Protein AF-A0A0K0D1K8-F1 (afdb_monomer_lite)

Secondary structure (DSSP, 8-state):
-HHHHHHHHTTTT----PPPSSSS-EEEEEEE-SS----TTT-TT---HHHHHHHHHHHHHIIIIIS--S-TT-EEEEEEE-TT-TTHHHHHHHHHHTTT--SEE---S-HHHHHHHHHHGGG--BTTB--EE-

Sequence (134 aa):
MQRFFLLLLAVENIMSYKPVSVIHPVHIIVPLPLEDVEEELKNPFGLSILKVKPVIDLAVDDAYRKFQYVPHDSMAITYRDSKLSDAHGPNVAIQQLVKNRLDCIIGYAFVYALAPVARMCPYWQDDDSNVCAF

Foldseek 3Di:
DVVVVVVVVVVVPPLPADAQDLVQAQFEEEAFAQAFDPPCLFQVPRDHCVVCVVVVVVVLCCCCPVVNVGDPNRYHYHYDHQVSDLVSRLVVQVVCLVVVRAQEYDYDRGPSNQVVNQVCQCVSDDSHHRGYYD

Radius of gyration: 18.56 Å; chains: 1; bounding box: 64×34×38 Å

InterPro domains:
  IPR028082 Periplasmic binding protein-like I [SSF53822] (26-125)
  IPR052612 Atrial Natriuretic Peptide Clearance Receptor [PTHR44755] (18-130)

pLDDT: mean 84.97, std 16.56, range [41.84, 97.88]

Organism: Angiostrongylus cantonensis (NCBI:txid6313)

Structure (mmCIF, N/CA/C/O backbone):
data_AF-A0A0K0D1K8-F1
#
_entry.id   AF-A0A0K0D1K8-F1
#
loop_
_atom_site.group_PDB
_atom_site.id
_atom_site.type_symbol
_atom_site.label_atom_id
_atom_site.label_alt_id
_atom_site.label_comp_id
_atom_site.label_asym_id
_atom_site.label_entity_id
_atom_site.label_seq_id
_atom_site.pdbx_PDB_ins_code
_atom_site.Cartn_x
_atom_site.Cartn_y
_atom_site.Cartn_z
_atom_site.occupancy
_atom_site.B_iso_or_equiv
_atom_site.auth_seq_id
_atom_site.auth_comp_id
_atom_site.auth_asym_id
_atom_site.auth_atom_id
_atom_site.pdbx_PDB_model_num
ATOM 1 N N . MET A 1 1 ? -47.800 25.864 7.329 1.00 51.00 1 MET A N 1
ATOM 2 C CA . MET A 1 1 ? -47.759 24.429 6.963 1.00 51.00 1 MET A CA 1
ATOM 3 C C . MET A 1 1 ? -46.613 24.063 6.012 1.00 51.00 1 MET A C 1
ATOM 5 O O . MET A 1 1 ? -46.152 22.941 6.081 1.00 51.00 1 MET A O 1
ATOM 9 N N . GLN A 1 2 ? -46.092 24.976 5.178 1.00 51.44 2 GLN A N 1
ATOM 10 C CA . GLN A 1 2 ? -45.052 24.652 4.177 1.00 51.44 2 GLN A CA 1
ATOM 11 C C . GLN A 1 2 ? -43.596 24.738 4.693 1.00 51.44 2 GLN A C 1
ATOM 13 O O . GLN A 1 2 ? -42.707 24.093 4.154 1.00 51.44 2 GLN A O 1
ATOM 18 N N . ARG A 1 3 ? -43.346 25.485 5.783 1.00 49.25 3 ARG A N 1
ATOM 19 C CA . ARG A 1 3 ? -42.011 25.605 6.410 1.00 49.25 3 ARG A CA 1
ATOM 20 C C . ARG A 1 3 ? -41.584 24.384 7.235 1.00 49.25 3 ARG A C 1
ATOM 22 O O . ARG A 1 3 ? -40.394 24.141 7.356 1.00 49.25 3 A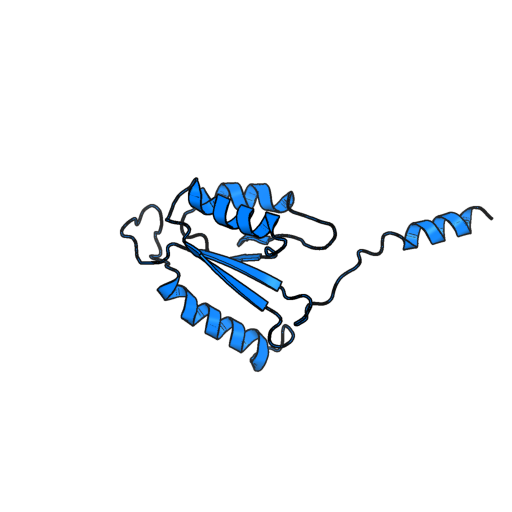RG A O 1
ATOM 29 N N . PHE A 1 4 ? -42.535 23.609 7.761 1.00 48.97 4 PHE A N 1
ATOM 30 C CA . PHE A 1 4 ? -42.232 22.373 8.497 1.00 48.97 4 PHE A CA 1
ATOM 31 C C . PHE A 1 4 ? -41.793 21.237 7.562 1.00 48.97 4 PHE A C 1
ATOM 33 O O . PHE A 1 4 ? -40.945 20.435 7.932 1.00 48.97 4 PHE A O 1
ATOM 40 N N . PHE A 1 5 ? -42.309 21.213 6.329 1.00 48.81 5 PHE A N 1
ATOM 41 C CA . PHE A 1 5 ? -41.963 20.199 5.329 1.00 48.81 5 PHE A CA 1
ATOM 42 C C . PHE A 1 5 ? -40.526 20.367 4.801 1.00 48.81 5 PHE A C 1
ATOM 44 O O . PHE A 1 5 ? -39.817 19.388 4.608 1.00 48.81 5 PHE A O 1
ATOM 51 N N . LEU A 1 6 ? -40.062 21.615 4.657 1.00 50.66 6 LEU A N 1
ATOM 52 C CA . LEU A 1 6 ? -38.670 21.926 4.302 1.00 50.66 6 LEU A CA 1
ATOM 53 C C . LEU A 1 6 ? -37.677 21.578 5.422 1.00 50.66 6 LEU A C 1
ATOM 55 O O . LEU A 1 6 ? -36.541 21.230 5.130 1.00 50.66 6 LEU A O 1
ATOM 59 N N . LEU A 1 7 ? -38.101 21.642 6.689 1.00 48.38 7 LEU A N 1
ATOM 60 C CA . LEU A 1 7 ? -37.269 21.236 7.826 1.00 48.38 7 LEU A CA 1
ATOM 61 C C . LEU A 1 7 ? -37.160 19.711 7.955 1.00 48.38 7 LEU A C 1
ATOM 63 O O . LEU A 1 7 ? -36.111 19.231 8.356 1.00 48.38 7 LEU A O 1
ATOM 67 N N . LEU A 1 8 ? -38.198 18.955 7.576 1.00 49.34 8 LEU A N 1
ATOM 68 C CA . LEU A 1 8 ? -38.130 17.490 7.500 1.00 49.34 8 LEU A CA 1
ATOM 69 C C . LEU A 1 8 ? -37.226 17.014 6.351 1.00 49.34 8 LEU A C 1
ATOM 71 O O . LEU A 1 8 ? -36.394 16.144 6.568 1.00 49.34 8 LEU A O 1
ATOM 75 N N . LEU A 1 9 ? -37.310 17.643 5.173 1.00 46.97 9 LEU A N 1
ATOM 76 C CA . LEU A 1 9 ? -36.427 17.330 4.036 1.00 46.97 9 LEU A CA 1
ATOM 77 C C . LEU A 1 9 ? -34.961 17.732 4.279 1.00 46.97 9 LEU A C 1
ATOM 79 O O . LEU A 1 9 ? -34.054 17.129 3.716 1.00 46.97 9 LEU A O 1
ATOM 83 N N . ALA A 1 10 ? -34.703 18.726 5.136 1.00 44.22 10 ALA A N 1
ATOM 84 C CA . ALA A 1 10 ? -33.343 19.118 5.517 1.00 44.22 10 ALA A CA 1
ATOM 85 C C . ALA A 1 10 ? -32.665 18.134 6.494 1.00 44.22 10 ALA A C 1
ATOM 87 O O . ALA A 1 10 ? -31.458 18.229 6.703 1.00 44.22 10 ALA A O 1
ATOM 88 N N . VAL A 1 11 ? -33.418 17.199 7.086 1.00 46.50 11 VAL A N 1
ATOM 89 C CA . VAL A 1 11 ? -32.901 16.167 8.005 1.00 46.50 11 VAL A CA 1
ATOM 90 C C . VAL A 1 11 ? -32.544 14.870 7.261 1.00 46.50 11 VAL A C 1
ATOM 92 O O . VAL A 1 11 ? -31.823 14.038 7.799 1.00 46.50 11 VAL A O 1
ATOM 95 N N . GLU A 1 12 ? -32.971 14.701 6.007 1.00 41.84 12 GLU A N 1
ATOM 96 C CA . GLU A 1 12 ? -32.739 1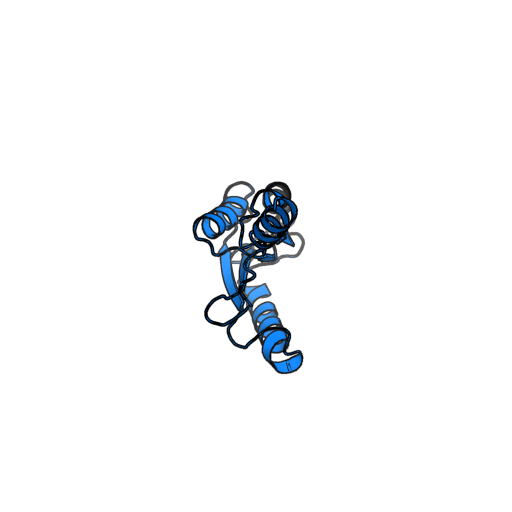3.461 5.245 1.00 41.84 12 GLU A CA 1
ATOM 97 C C . GLU A 1 12 ? -31.342 13.354 4.610 1.00 41.84 12 GLU A C 1
ATOM 99 O O . GLU A 1 12 ? -30.963 12.273 4.177 1.00 41.84 12 GLU A O 1
ATOM 104 N N . ASN A 1 13 ? -30.531 14.419 4.627 1.00 43.31 13 ASN A N 1
ATOM 105 C CA . ASN A 1 13 ? -29.114 14.372 4.231 1.00 43.31 13 ASN A CA 1
ATOM 106 C C . ASN A 1 13 ? -28.176 14.373 5.448 1.00 43.31 13 ASN A C 1
ATOM 108 O O . ASN A 1 13 ? -27.145 15.045 5.475 1.00 43.31 13 ASN A O 1
ATOM 112 N N . ILE A 1 14 ? -28.531 13.622 6.489 1.00 48.12 14 ILE A N 1
ATOM 113 C CA . ILE A 1 14 ? -27.539 13.209 7.477 1.00 48.12 14 ILE A CA 1
ATOM 114 C C . ILE A 1 14 ? -26.758 12.075 6.815 1.00 48.12 14 ILE A C 1
ATOM 116 O O . ILE A 1 14 ? -27.233 10.942 6.787 1.00 48.12 14 ILE A O 1
ATOM 120 N N . MET A 1 15 ? -25.581 12.391 6.260 1.00 49.25 15 MET A N 1
ATOM 121 C CA . MET A 1 15 ? -24.566 11.389 5.920 1.00 49.25 15 MET A CA 1
ATOM 122 C C . MET A 1 15 ? -24.515 10.368 7.059 1.00 49.25 15 MET A C 1
ATOM 124 O O . MET A 1 15 ? -24.231 10.730 8.206 1.00 49.25 15 MET A O 1
ATOM 128 N N . SER A 1 16 ? -24.858 9.114 6.769 1.00 55.59 16 SER A N 1
ATOM 129 C CA . SER A 1 16 ? -24.878 8.046 7.764 1.00 55.59 16 SER A CA 1
ATOM 130 C C . SER A 1 16 ? -23.436 7.660 8.092 1.00 55.59 16 SER A C 1
ATOM 132 O O . SER A 1 16 ? -22.898 6.690 7.577 1.00 55.59 16 SER A O 1
ATOM 134 N N . TYR A 1 17 ? -22.764 8.462 8.919 1.00 61.44 17 TYR A N 1
ATOM 135 C CA . TYR A 1 17 ? -21.384 8.194 9.306 1.00 61.44 17 TYR A CA 1
ATOM 136 C C . TYR A 1 17 ? -21.326 6.929 10.169 1.00 61.44 17 TYR A C 1
ATOM 138 O O . TYR A 1 17 ? -21.755 6.927 11.328 1.00 61.44 17 TYR A O 1
ATOM 146 N N . LYS A 1 18 ? -20.790 5.843 9.604 1.00 76.19 18 LYS A N 1
ATOM 147 C CA . LYS A 1 18 ? -20.520 4.606 10.342 1.00 76.19 18 LYS A CA 1
ATOM 148 C C . LYS A 1 18 ? -19.245 4.799 11.169 1.00 76.19 18 LYS A C 1
ATOM 150 O O . LYS A 1 18 ? -18.182 5.018 10.590 1.00 76.19 18 LYS A O 1
ATOM 155 N N . PRO A 1 19 ? -19.308 4.726 12.511 1.00 85.06 19 PRO A N 1
ATOM 156 C CA . PRO A 1 19 ? -18.116 4.885 13.329 1.00 85.06 19 PRO A CA 1
ATOM 157 C C . PRO A 1 19 ? -17.137 3.734 13.078 1.00 85.06 19 PRO A C 1
ATOM 159 O O . PRO A 1 19 ? -17.533 2.563 13.014 1.00 85.06 19 PRO A O 1
ATOM 162 N N . VAL A 1 20 ? -15.850 4.080 12.993 1.00 89.69 20 VAL A N 1
ATOM 163 C CA . VAL A 1 20 ? -14.758 3.107 12.879 1.00 89.69 20 VAL A CA 1
ATOM 164 C C . VAL A 1 20 ? -14.846 2.114 14.032 1.00 89.69 20 VAL A C 1
ATOM 166 O O . VAL A 1 20 ? -14.945 2.493 15.200 1.00 89.69 20 VAL A O 1
ATOM 169 N N . SER A 1 21 ? -14.855 0.829 13.698 1.00 91.44 21 SER A N 1
ATOM 170 C CA . SER A 1 21 ? -15.023 -0.266 14.652 1.00 91.44 21 SER A CA 1
ATOM 171 C C . SER A 1 21 ? -14.497 -1.570 14.058 1.00 91.44 21 SER A C 1
ATOM 173 O O . SER A 1 21 ? -14.114 -1.624 12.898 1.00 91.44 21 SER A O 1
ATOM 175 N N . VAL A 1 22 ? -14.518 -2.654 14.830 1.00 91.00 22 VAL A N 1
ATOM 176 C CA . VAL A 1 22 ? -14.177 -3.991 14.311 1.00 91.00 22 VAL A CA 1
ATOM 177 C C . VAL A 1 22 ? -15.157 -4.442 13.214 1.00 91.00 22 VAL A C 1
ATOM 179 O O . VAL A 1 22 ? -14.782 -5.163 12.297 1.00 91.00 22 VAL A O 1
ATOM 182 N N . ILE A 1 23 ? -16.422 -4.007 13.294 1.00 91.62 23 ILE A N 1
ATOM 183 C CA . ILE A 1 23 ? -17.477 -4.346 12.321 1.00 91.62 23 ILE A CA 1
ATOM 184 C C . ILE A 1 23 ? -17.349 -3.487 11.055 1.00 91.62 23 ILE A C 1
ATOM 186 O O . ILE A 1 23 ? -17.619 -3.965 9.956 1.00 91.62 23 ILE A O 1
ATOM 190 N N . HIS A 1 24 ? -16.910 -2.237 11.216 1.00 91.00 24 HIS A N 1
ATOM 191 C CA . HIS A 1 24 ? -16.663 -1.285 10.134 1.00 91.00 24 HIS A CA 1
ATOM 192 C C . HIS A 1 24 ? -15.201 -0.825 10.195 1.00 91.00 24 HIS A C 1
ATOM 194 O O . HIS A 1 24 ? -14.925 0.269 10.707 1.00 91.00 24 HIS A O 1
ATOM 200 N N . PRO A 1 25 ? -14.255 -1.688 9.783 1.00 93.06 25 PRO A N 1
ATOM 201 C CA . PRO A 1 25 ? -12.844 -1.363 9.855 1.00 93.06 25 PRO A CA 1
ATOM 202 C C . PRO A 1 25 ? -12.449 -0.383 8.748 1.00 93.06 25 PRO A C 1
ATOM 204 O O . PRO A 1 25 ? -13.057 -0.358 7.682 1.00 93.06 25 PRO A O 1
ATOM 207 N N . VAL A 1 26 ? -11.372 0.365 8.974 1.00 92.88 26 VAL A N 1
ATOM 208 C CA . VAL A 1 26 ? -10.704 1.155 7.936 1.00 92.88 26 VAL A CA 1
ATOM 209 C C . VAL A 1 26 ? -9.838 0.223 7.094 1.00 92.88 26 VAL A C 1
ATOM 211 O O . VAL A 1 26 ? -8.884 -0.383 7.591 1.00 92.88 26 VAL A O 1
ATOM 214 N N . HIS A 1 27 ? -10.145 0.109 5.810 1.00 94.19 27 HIS A N 1
ATOM 215 C CA . HIS A 1 27 ? -9.410 -0.698 4.852 1.00 94.19 27 HIS A CA 1
ATOM 216 C C . HIS A 1 27 ? -8.251 0.085 4.235 1.00 94.19 27 HIS A C 1
ATOM 218 O O . HIS A 1 27 ? -8.434 0.991 3.419 1.00 94.19 27 HIS A O 1
ATOM 224 N N . ILE A 1 28 ? -7.030 -0.313 4.588 1.00 95.62 28 ILE A N 1
ATOM 225 C CA . ILE A 1 28 ? -5.797 0.319 4.119 1.00 95.62 28 ILE A CA 1
ATOM 226 C C . ILE A 1 28 ? -5.086 -0.646 3.176 1.00 95.62 28 ILE A C 1
ATOM 228 O O . ILE A 1 28 ? -4.769 -1.773 3.557 1.00 95.62 28 ILE A O 1
ATOM 232 N N . ILE A 1 29 ? -4.803 -0.222 1.949 1.00 95.88 29 ILE A N 1
ATOM 233 C CA . ILE A 1 29 ? -4.021 -1.005 0.990 1.00 95.88 29 ILE A CA 1
ATOM 234 C C . ILE A 1 29 ? -2.580 -0.499 0.917 1.00 95.88 29 ILE A C 1
ATOM 236 O O . ILE A 1 29 ? -2.325 0.705 0.933 1.00 95.88 29 ILE A O 1
ATOM 240 N N . VAL A 1 30 ? -1.641 -1.435 0.781 1.00 96.94 30 VAL A N 1
ATOM 241 C CA . VAL A 1 30 ? -0.209 -1.161 0.624 1.00 96.94 30 VAL A CA 1
ATOM 242 C C . VAL A 1 30 ? 0.293 -1.770 -0.693 1.00 96.94 30 VAL A C 1
ATOM 244 O O . VAL A 1 30 ? 0.643 -2.958 -0.719 1.00 96.94 30 VAL A O 1
ATOM 247 N N . PRO A 1 31 ? 0.262 -1.008 -1.808 1.00 96.00 31 PRO A N 1
ATOM 248 C CA . PRO A 1 31 ? 0.657 -1.481 -3.133 1.00 96.00 31 PRO A CA 1
ATOM 249 C C . PRO A 1 31 ? 2.157 -1.264 -3.417 1.00 96.00 31 PRO A C 1
ATOM 251 O O . PRO A 1 31 ? 2.562 -0.365 -4.158 1.00 96.00 31 PRO A O 1
ATOM 254 N N . LEU A 1 32 ? 2.994 -2.154 -2.889 1.00 96.62 32 LEU A N 1
ATOM 255 C CA . LEU A 1 32 ? 4.450 -2.179 -3.097 1.00 96.62 32 LEU A CA 1
ATOM 256 C C . LEU A 1 32 ? 4.867 -3.429 -3.884 1.00 96.62 32 LEU A C 1
ATOM 258 O O . LEU A 1 32 ? 4.105 -4.395 -3.903 1.00 96.62 32 LEU A O 1
ATOM 262 N N . PRO A 1 33 ? 6.051 -3.464 -4.524 1.00 95.69 33 PRO A N 1
ATOM 263 C CA . PRO A 1 33 ? 6.585 -4.732 -5.009 1.00 95.69 33 PRO A CA 1
ATOM 264 C C . PRO A 1 33 ? 6.749 -5.708 -3.841 1.00 95.69 33 PRO A C 1
ATOM 266 O O . PRO A 1 33 ? 7.101 -5.304 -2.726 1.00 95.69 33 PRO A O 1
ATOM 269 N N . LEU A 1 34 ? 6.461 -6.987 -4.085 1.00 94.69 34 LEU A N 1
ATOM 270 C CA . LEU A 1 34 ? 6.566 -8.014 -3.047 1.00 94.69 34 LEU A CA 1
ATOM 271 C C . LEU A 1 34 ? 7.983 -8.089 -2.470 1.00 94.69 34 LEU A C 1
ATOM 273 O O . LEU A 1 34 ? 8.164 -7.999 -1.256 1.00 94.69 34 LEU A O 1
ATOM 277 N N . GLU A 1 35 ? 8.961 -8.209 -3.359 1.00 93.38 35 GLU A N 1
ATOM 278 C CA . GLU A 1 35 ? 10.379 -8.329 -3.043 1.00 93.38 35 GLU A CA 1
ATOM 279 C C . GLU A 1 35 ? 11.150 -7.103 -3.532 1.00 93.38 35 GLU A C 1
ATOM 281 O O . GLU A 1 35 ? 10.601 -6.196 -4.164 1.00 93.38 35 GLU A O 1
ATOM 286 N N . ASP A 1 36 ? 12.436 -7.070 -3.208 1.00 89.69 36 ASP A N 1
ATOM 287 C CA . ASP A 1 36 ? 13.333 -6.048 -3.715 1.00 89.69 36 ASP A CA 1
ATOM 288 C C . ASP A 1 36 ? 13.536 -6.228 -5.221 1.00 89.69 36 ASP A C 1
ATOM 290 O O . ASP A 1 36 ? 13.791 -7.327 -5.709 1.00 89.69 36 ASP A O 1
ATOM 294 N N . VAL A 1 37 ? 13.424 -5.127 -5.957 1.00 85.75 37 VAL A N 1
ATOM 295 C CA . VAL A 1 37 ? 13.627 -5.098 -7.404 1.00 85.75 37 VAL A CA 1
ATOM 296 C C . VAL A 1 37 ? 14.667 -4.031 -7.706 1.00 85.75 37 VAL A C 1
ATOM 298 O O . VAL A 1 37 ? 14.522 -2.885 -7.273 1.00 85.75 37 VAL A O 1
ATOM 301 N N . GLU A 1 38 ? 15.700 -4.397 -8.461 1.00 83.88 38 GLU A N 1
ATOM 302 C CA . GLU A 1 38 ? 16.775 -3.498 -8.894 1.00 83.88 38 GLU A CA 1
ATOM 303 C C . GLU A 1 38 ? 16.313 -2.601 -10.058 1.00 83.88 38 GLU A C 1
ATOM 305 O O . GLU A 1 38 ? 16.814 -2.662 -11.177 1.00 83.88 38 GLU A O 1
ATOM 310 N N . GLU A 1 39 ? 15.312 -1.760 -9.797 1.00 87.00 39 GLU A N 1
ATOM 311 C CA . GLU A 1 39 ? 14.802 -0.756 -10.734 1.00 87.00 39 GLU A CA 1
ATOM 312 C C . GLU A 1 39 ? 14.772 0.621 -10.060 1.00 87.00 39 GLU A C 1
ATOM 314 O O . GLU A 1 39 ? 13.712 1.161 -9.747 1.00 87.00 39 GLU A O 1
ATOM 319 N N . GLU A 1 40 ? 15.951 1.204 -9.836 1.00 85.94 40 GLU A N 1
ATOM 320 C CA . GLU A 1 40 ? 16.131 2.459 -9.085 1.00 85.94 40 GLU A CA 1
ATOM 321 C C . GLU A 1 40 ? 15.303 3.627 -9.648 1.00 85.94 40 GLU A C 1
ATOM 323 O O . GLU A 1 40 ? 14.737 4.414 -8.895 1.00 85.94 40 GLU A O 1
ATOM 328 N N . LEU A 1 41 ? 15.126 3.698 -10.973 1.00 88.62 41 LEU A N 1
ATOM 329 C CA . LEU A 1 41 ? 14.279 4.718 -11.604 1.00 88.62 41 LEU A CA 1
ATOM 330 C C . LEU A 1 41 ? 12.796 4.586 -11.230 1.00 88.62 41 LEU A C 1
ATOM 332 O O . LEU A 1 41 ? 12.073 5.583 -11.214 1.00 88.62 41 LEU A O 1
ATOM 336 N N . LYS A 1 42 ? 12.324 3.365 -10.958 1.00 91.50 42 LYS A N 1
ATOM 337 C CA . LYS A 1 42 ? 10.932 3.102 -10.578 1.00 91.50 42 LYS A CA 1
ATOM 338 C C . LYS A 1 42 ? 10.733 3.049 -9.072 1.00 91.50 42 LYS A C 1
ATOM 340 O O . LYS A 1 42 ? 9.638 3.351 -8.615 1.00 91.50 42 LYS A O 1
ATOM 345 N N . ASN A 1 43 ? 11.752 2.644 -8.323 1.00 94.00 43 ASN A N 1
ATOM 346 C CA . ASN A 1 43 ? 11.726 2.479 -6.876 1.00 94.00 43 ASN A CA 1
ATOM 347 C C . ASN A 1 43 ? 13.011 3.049 -6.250 1.00 94.00 43 ASN A C 1
ATOM 349 O O . ASN A 1 43 ? 13.853 2.287 -5.768 1.00 94.00 43 ASN A O 1
ATOM 353 N N . PRO A 1 44 ? 13.174 4.382 -6.237 1.00 91.06 44 PRO A N 1
ATOM 354 C CA . PRO A 1 44 ? 14.418 5.025 -5.803 1.00 91.06 44 PRO A CA 1
ATOM 355 C C . PRO A 1 44 ? 14.728 4.806 -4.317 1.00 91.06 44 PRO A C 1
ATOM 357 O O . PRO A 1 44 ? 15.863 4.961 -3.884 1.00 91.06 44 PRO A O 1
ATOM 360 N N . PHE A 1 45 ? 13.721 4.433 -3.525 1.00 90.88 45 PHE A N 1
ATOM 361 C CA . PHE A 1 45 ? 13.855 4.188 -2.089 1.00 90.88 45 PHE A CA 1
ATOM 362 C C . PHE A 1 45 ? 13.960 2.698 -1.739 1.00 90.88 45 PHE A C 1
ATOM 364 O O . PHE A 1 45 ? 14.022 2.354 -0.559 1.00 90.88 45 PHE A O 1
ATOM 371 N N . GLY A 1 46 ? 13.952 1.806 -2.737 1.00 93.00 46 GLY A N 1
ATOM 372 C CA . GLY A 1 46 ? 14.062 0.361 -2.527 1.00 93.00 46 GLY A CA 1
ATOM 373 C C . GLY A 1 46 ? 12.987 -0.206 -1.593 1.00 93.00 46 GLY A C 1
ATOM 374 O O . GLY A 1 46 ? 13.282 -1.097 -0.789 1.00 93.00 46 GLY A O 1
ATOM 375 N N . LEU A 1 47 ? 11.766 0.338 -1.658 1.00 93.56 47 LEU A N 1
ATOM 376 C CA . LEU A 1 47 ? 10.637 -0.082 -0.829 1.00 93.56 47 LEU A CA 1
ATOM 377 C C . LEU A 1 47 ? 10.046 -1.385 -1.364 1.00 93.56 47 LEU A C 1
ATOM 379 O O . LEU A 1 47 ? 9.720 -1.478 -2.545 1.00 93.56 47 LEU A O 1
ATOM 383 N N . SER A 1 48 ? 9.848 -2.357 -0.481 1.00 95.88 48 SER A N 1
ATOM 384 C CA . SER A 1 48 ? 9.153 -3.613 -0.764 1.00 95.88 48 SER A CA 1
ATOM 385 C C . SER A 1 48 ? 8.197 -3.949 0.375 1.00 95.88 48 SER A C 1
ATOM 387 O O . SER A 1 48 ? 8.342 -3.448 1.498 1.00 95.88 48 SER A O 1
ATOM 389 N N . ILE A 1 49 ? 7.207 -4.803 0.100 1.00 96.75 49 ILE A N 1
ATOM 390 C CA . ILE A 1 49 ? 6.244 -5.262 1.111 1.00 96.75 49 ILE A CA 1
ATOM 391 C C . ILE A 1 49 ? 6.986 -5.873 2.301 1.00 96.75 49 ILE A C 1
ATOM 393 O O . ILE A 1 49 ? 6.665 -5.557 3.445 1.00 96.75 49 ILE A O 1
ATOM 397 N N . LEU A 1 50 ? 8.003 -6.700 2.044 1.00 95.81 50 LEU A N 1
ATOM 398 C CA . LEU A 1 50 ? 8.771 -7.373 3.094 1.00 95.81 50 LEU A CA 1
ATOM 399 C C . LEU A 1 50 ? 9.506 -6.394 4.022 1.00 95.81 50 LEU A C 1
ATOM 401 O O . LEU A 1 50 ? 9.573 -6.635 5.225 1.00 95.81 50 LEU A O 1
ATOM 405 N N . LYS A 1 51 ? 10.006 -5.273 3.491 1.00 95.12 51 LYS A N 1
ATOM 406 C CA . LYS A 1 51 ? 10.682 -4.234 4.286 1.00 95.12 51 LYS A CA 1
ATOM 407 C C . LYS A 1 51 ? 9.712 -3.361 5.072 1.00 95.12 51 LYS A C 1
ATOM 409 O O . LYS A 1 51 ? 9.977 -3.018 6.221 1.00 95.12 51 LYS A O 1
ATOM 414 N N . VAL A 1 52 ? 8.597 -2.981 4.454 1.00 95.50 52 VAL A N 1
ATOM 415 C CA . VAL A 1 52 ? 7.652 -2.017 5.034 1.00 95.50 52 VAL A CA 1
ATOM 416 C C . VAL A 1 52 ? 6.697 -2.678 6.029 1.00 95.50 52 VAL A C 1
ATOM 418 O O . VAL A 1 52 ? 6.288 -2.039 6.998 1.00 95.50 52 VAL A O 1
ATOM 421 N N . LYS A 1 53 ? 6.370 -3.961 5.840 1.00 96.19 53 LYS A N 1
ATOM 422 C CA . LYS A 1 53 ? 5.465 -4.710 6.718 1.00 96.19 53 LYS A CA 1
ATOM 423 C C . LYS A 1 53 ? 5.776 -4.572 8.219 1.00 96.19 53 LYS A C 1
ATOM 425 O O . LYS A 1 53 ? 4.869 -4.149 8.930 1.00 96.19 53 LYS A O 1
ATOM 430 N N . PRO A 1 54 ? 6.998 -4.842 8.720 1.00 96.81 54 PRO A N 1
ATOM 431 C CA . PRO A 1 54 ? 7.284 -4.720 10.152 1.00 96.81 54 PRO A CA 1
ATOM 432 C C . PRO A 1 54 ? 7.109 -3.292 10.692 1.00 96.81 54 PRO A C 1
ATOM 434 O O . PRO A 1 54 ? 6.712 -3.115 11.841 1.00 96.81 54 PRO A O 1
ATOM 437 N N . VAL A 1 55 ? 7.365 -2.267 9.872 1.00 96.25 55 VAL A N 1
ATOM 438 C CA . VAL A 1 55 ? 7.188 -0.859 10.266 1.00 96.25 55 VAL A CA 1
ATOM 439 C C . VAL A 1 55 ? 5.706 -0.508 10.367 1.00 96.25 55 VAL A C 1
ATOM 441 O O . VAL A 1 55 ? 5.294 0.142 11.325 1.00 96.25 55 VAL A O 1
ATOM 444 N N . ILE A 1 56 ? 4.896 -0.967 9.409 1.00 96.38 56 ILE A N 1
ATOM 445 C CA . ILE A 1 56 ? 3.441 -0.786 9.452 1.00 96.38 56 ILE A CA 1
ATOM 446 C C . ILE A 1 56 ? 2.837 -1.545 10.633 1.00 96.38 56 ILE A C 1
ATOM 448 O O . ILE A 1 56 ? 2.019 -0.973 11.345 1.00 96.38 56 ILE A O 1
ATOM 452 N N . ASP A 1 57 ? 3.254 -2.790 10.875 1.00 96.31 57 ASP A N 1
ATOM 453 C CA . ASP A 1 57 ? 2.755 -3.594 11.995 1.00 96.31 57 ASP A CA 1
ATOM 454 C C . ASP A 1 57 ? 3.030 -2.882 13.340 1.00 96.31 57 ASP A C 1
ATOM 456 O O . ASP A 1 57 ? 2.141 -2.793 14.187 1.00 96.31 57 ASP A O 1
ATOM 460 N N . LEU A 1 58 ? 4.220 -2.286 13.506 1.00 97.88 58 LEU A N 1
ATOM 461 C CA . LEU A 1 58 ? 4.556 -1.473 14.680 1.00 97.88 58 LEU A CA 1
ATOM 462 C C . LEU A 1 58 ? 3.717 -0.189 14.769 1.00 97.88 58 LEU A C 1
ATOM 464 O O . LEU A 1 58 ? 3.220 0.143 15.842 1.00 97.88 58 LEU A O 1
ATOM 468 N N . ALA A 1 59 ? 3.540 0.531 13.658 1.00 96.00 59 ALA A N 1
ATOM 469 C CA . ALA A 1 59 ? 2.740 1.756 13.626 1.00 96.00 59 ALA A CA 1
ATOM 470 C C . ALA A 1 59 ? 1.263 1.491 13.962 1.00 96.00 59 ALA A C 1
ATOM 472 O O . ALA A 1 59 ? 0.625 2.295 14.642 1.00 96.00 59 ALA A O 1
ATOM 473 N N . VAL A 1 60 ? 0.731 0.352 13.516 1.00 95.81 60 VAL A N 1
ATOM 474 C CA . VAL A 1 60 ? -0.616 -0.119 13.849 1.00 95.81 60 VAL A CA 1
ATOM 475 C C . VAL A 1 60 ? -0.726 -0.440 15.342 1.00 95.81 60 VAL A C 1
ATOM 477 O O . VAL A 1 60 ? -1.690 -0.011 15.977 1.00 95.81 60 VAL A O 1
ATOM 480 N N . ASP A 1 61 ? 0.262 -1.127 15.926 1.00 96.56 61 ASP A N 1
ATOM 481 C CA . ASP A 1 61 ? 0.274 -1.411 17.369 1.00 96.56 61 ASP A CA 1
ATOM 482 C C . ASP A 1 61 ? 0.320 -0.122 18.204 1.00 96.56 61 ASP A C 1
ATOM 484 O O . ASP A 1 61 ? -0.457 0.037 19.149 1.00 96.56 61 ASP A O 1
ATOM 488 N N . ASP A 1 62 ? 1.155 0.841 17.806 1.00 97.38 62 ASP A N 1
ATOM 489 C CA . ASP A 1 62 ? 1.240 2.163 18.431 1.00 97.38 62 ASP A CA 1
ATOM 490 C C . ASP A 1 62 ? -0.094 2.925 18.325 1.00 97.38 62 ASP A C 1
ATOM 492 O O . ASP A 1 62 ? -0.571 3.488 19.316 1.00 97.38 62 ASP A O 1
ATOM 496 N N . ALA A 1 63 ? -0.739 2.917 17.154 1.00 95.88 63 ALA A N 1
ATOM 497 C CA . ALA A 1 63 ? -2.031 3.570 16.946 1.00 95.88 63 ALA A CA 1
ATOM 498 C C . ALA A 1 63 ? -3.126 3.005 17.865 1.00 95.88 63 ALA A C 1
ATOM 500 O O . ALA A 1 63 ? -3.923 3.777 18.404 1.00 95.88 63 ALA A O 1
ATOM 501 N N . TYR A 1 64 ? -3.139 1.687 18.089 1.00 96.06 64 TYR A N 1
ATOM 502 C CA . TYR A 1 64 ? -4.094 1.047 18.994 1.00 96.06 64 TYR A CA 1
ATOM 503 C C . TYR A 1 64 ? -3.754 1.256 20.472 1.00 96.06 64 TYR A C 1
ATOM 505 O O . TYR A 1 64 ? -4.615 1.646 21.257 1.00 96.06 64 TYR A O 1
ATOM 513 N N . ARG A 1 65 ? -2.511 0.972 20.876 1.00 95.81 65 ARG A N 1
ATOM 514 C CA . ARG A 1 65 ? -2.142 0.833 22.295 1.00 95.81 65 ARG A CA 1
ATOM 515 C C . ARG A 1 65 ? -1.600 2.109 22.903 1.00 95.81 65 ARG A C 1
ATOM 517 O O . ARG A 1 65 ? -1.957 2.453 24.026 1.00 95.81 65 ARG A O 1
ATOM 524 N N . LYS A 1 66 ? -0.701 2.779 22.187 1.00 95.62 66 LYS A N 1
ATOM 525 C CA . LYS A 1 66 ? 0.033 3.935 22.704 1.00 95.62 66 LYS A CA 1
ATOM 526 C C . LYS A 1 66 ? -0.784 5.209 22.583 1.00 95.62 66 LYS A C 1
ATOM 528 O O . LYS A 1 66 ? -0.815 6.003 23.517 1.00 95.62 66 LYS A O 1
ATOM 533 N N . PHE A 1 67 ? -1.427 5.395 21.434 1.00 95.19 67 PHE A N 1
ATOM 534 C CA . PHE A 1 67 ? -2.160 6.619 21.128 1.00 95.19 67 PHE A CA 1
ATOM 535 C C . PHE A 1 67 ? -3.676 6.470 21.212 1.00 95.19 67 PHE A C 1
ATOM 537 O O . PHE A 1 67 ? -4.360 7.475 21.384 1.00 95.19 67 PHE A O 1
ATOM 544 N N . GLN A 1 68 ? -4.193 5.241 21.105 1.00 93.06 68 GLN A N 1
ATOM 545 C CA . GLN A 1 68 ? -5.628 4.945 21.155 1.00 93.06 68 GLN A CA 1
ATOM 546 C C . GLN A 1 68 ? -6.433 5.769 20.132 1.00 93.06 68 GLN A C 1
ATOM 548 O O . GLN A 1 68 ? -7.537 6.231 20.417 1.00 93.06 68 GLN A O 1
ATOM 553 N N . TYR A 1 69 ? -5.873 5.971 18.932 1.00 91.69 69 TYR A N 1
ATOM 554 C CA . TYR A 1 69 ? -6.505 6.774 17.877 1.00 91.69 69 TYR A CA 1
ATOM 555 C C . TYR A 1 69 ? -7.771 6.127 17.318 1.00 91.69 69 TYR A C 1
ATOM 557 O O . TYR A 1 69 ? -8.692 6.821 16.895 1.00 91.69 69 TYR A O 1
ATOM 565 N N . VAL A 1 70 ? -7.801 4.797 17.297 1.00 91.69 70 VAL A N 1
ATOM 566 C CA . VAL A 1 70 ? -8.900 3.993 16.765 1.00 91.69 70 VAL A CA 1
ATOM 567 C C . VAL A 1 70 ? -9.130 2.780 17.670 1.00 91.69 70 VAL A C 1
ATOM 569 O O . VAL A 1 70 ? -8.201 2.360 18.369 1.00 91.69 70 VAL A O 1
ATOM 572 N N . PRO A 1 71 ? -10.341 2.190 17.682 1.00 93.75 71 PRO A N 1
ATOM 573 C CA . PRO A 1 71 ? -10.597 0.969 18.438 1.00 93.75 71 PRO A CA 1
ATOM 574 C C . PRO A 1 71 ? -9.644 -0.158 18.037 1.00 93.75 71 PRO A C 1
ATOM 576 O O . PRO A 1 71 ? -9.239 -0.247 16.879 1.00 93.75 71 PRO A O 1
ATOM 579 N N . HIS A 1 72 ? -9.321 -1.050 18.971 1.00 93.81 72 HIS A N 1
ATOM 580 C CA . HIS A 1 72 ? -8.546 -2.250 18.654 1.00 93.81 72 HIS A CA 1
ATOM 581 C C . HIS A 1 72 ? -9.176 -3.038 17.497 1.00 93.81 72 HIS A C 1
ATOM 583 O O . HIS A 1 72 ? -10.400 -3.104 17.388 1.00 93.81 72 HIS A O 1
ATOM 589 N N . ASP A 1 73 ? -8.329 -3.609 16.640 1.00 93.75 73 ASP A N 1
ATOM 590 C CA . ASP A 1 73 ? -8.715 -4.448 15.496 1.00 93.75 73 ASP A CA 1
ATOM 591 C C . ASP A 1 73 ? -9.657 -3.771 14.479 1.00 93.75 73 ASP A C 1
ATOM 593 O O . ASP A 1 73 ? -10.372 -4.440 13.734 1.00 93.75 73 ASP A O 1
ATOM 597 N N . SER A 1 74 ? -9.654 -2.435 14.424 1.00 94.88 74 SER A N 1
ATOM 598 C CA . SER A 1 74 ? -10.483 -1.647 13.498 1.00 94.88 74 SER A CA 1
ATOM 599 C C . SER A 1 74 ? -9.755 -1.159 12.239 1.00 94.88 74 SER A C 1
ATOM 601 O O . SER A 1 74 ? -10.334 -0.426 11.445 1.00 94.88 74 SER A O 1
ATOM 603 N N . MET A 1 75 ? -8.503 -1.555 12.013 1.00 95.31 75 MET A N 1
ATOM 604 C CA . MET 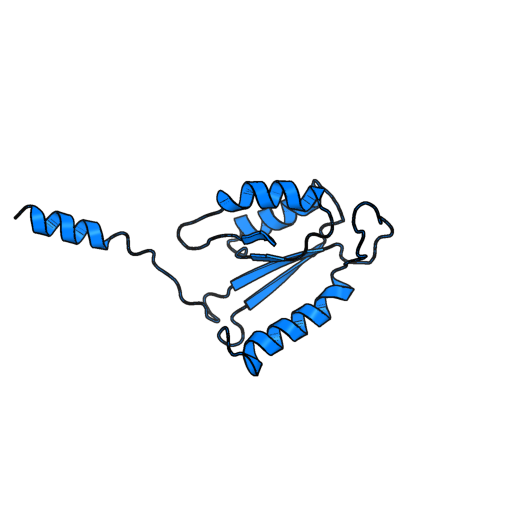A 1 75 ? -7.757 -1.288 10.778 1.00 95.31 75 MET A CA 1
ATOM 605 C C . MET A 1 75 ? -7.422 -2.599 10.069 1.00 95.31 75 MET A C 1
ATOM 607 O O . MET A 1 75 ? -6.772 -3.482 10.630 1.00 95.31 75 MET A O 1
ATOM 611 N N . ALA A 1 76 ? -7.830 -2.704 8.807 1.00 95.50 76 ALA A N 1
ATOM 612 C CA . ALA A 1 76 ? -7.609 -3.861 7.954 1.00 95.50 76 ALA A CA 1
ATOM 613 C C . ALA A 1 76 ? -6.539 -3.545 6.901 1.00 95.50 76 ALA A C 1
ATOM 615 O O . ALA A 1 76 ? -6.838 -3.005 5.833 1.00 95.50 76 ALA A O 1
ATOM 616 N N . ILE A 1 77 ? -5.286 -3.906 7.194 1.00 96.56 77 ILE A N 1
ATOM 617 C CA . ILE A 1 77 ? -4.157 -3.701 6.278 1.00 96.56 77 ILE A CA 1
ATOM 618 C C . ILE A 1 77 ? -4.112 -4.811 5.225 1.00 96.56 77 ILE A C 1
ATOM 620 O O . ILE A 1 77 ? -4.075 -6.000 5.543 1.00 96.56 77 ILE A O 1
ATOM 624 N N . THR A 1 78 ? -4.065 -4.426 3.954 1.00 96.38 78 THR A N 1
ATOM 625 C CA . THR A 1 78 ? -4.019 -5.338 2.812 1.00 96.38 78 THR A CA 1
ATOM 626 C C . THR A 1 78 ? -2.798 -5.055 1.946 1.00 96.38 78 THR A C 1
ATOM 628 O O . THR A 1 78 ? -2.743 -4.067 1.220 1.00 96.38 78 THR A O 1
ATOM 631 N N . TYR A 1 79 ? -1.831 -5.968 1.956 1.00 97.06 79 TYR A N 1
ATOM 632 C CA . TYR A 1 79 ? -0.654 -5.892 1.090 1.00 97.06 79 TYR A CA 1
ATOM 633 C C . TYR A 1 79 ? -0.947 -6.488 -0.286 1.00 97.06 79 TYR A C 1
ATOM 635 O O . TYR A 1 79 ? -1.597 -7.539 -0.404 1.00 97.06 79 TYR A O 1
ATOM 643 N N . ARG A 1 80 ? -0.473 -5.822 -1.338 1.00 96.25 80 ARG A N 1
ATOM 644 C CA . ARG A 1 80 ? -0.646 -6.278 -2.717 1.00 96.25 80 ARG A CA 1
ATOM 645 C C . ARG A 1 80 ? 0.571 -5.938 -3.553 1.00 96.25 80 ARG A C 1
ATOM 647 O O . ARG A 1 80 ? 1.003 -4.794 -3.571 1.00 96.25 80 ARG A O 1
ATOM 654 N N . ASP A 1 81 ? 1.067 -6.938 -4.266 1.00 96.50 81 ASP A N 1
ATOM 655 C CA . ASP A 1 81 ? 2.198 -6.771 -5.163 1.00 96.50 81 ASP A CA 1
ATOM 656 C C . ASP A 1 81 ? 1.834 -5.835 -6.325 1.00 96.50 81 ASP A C 1
ATOM 658 O O . ASP A 1 81 ? 0.974 -6.158 -7.145 1.00 96.50 81 ASP A O 1
ATOM 662 N N . SER A 1 82 ? 2.474 -4.668 -6.389 1.00 94.88 82 SER A N 1
ATOM 663 C CA . SER A 1 82 ? 2.276 -3.705 -7.479 1.00 94.88 82 SER A CA 1
ATOM 664 C C . SER A 1 82 ? 3.124 -4.008 -8.715 1.00 94.88 82 SER A C 1
ATOM 666 O O . SER A 1 82 ? 2.907 -3.395 -9.767 1.00 94.88 82 SER A O 1
ATOM 668 N N . LYS A 1 83 ? 4.075 -4.950 -8.612 1.00 94.94 83 LYS A N 1
ATOM 669 C CA . LYS A 1 83 ? 4.992 -5.369 -9.686 1.00 94.94 83 LYS A CA 1
ATOM 670 C C . LYS A 1 83 ? 5.770 -4.225 -10.345 1.00 94.94 83 LYS A C 1
ATOM 672 O O . LYS A 1 83 ? 6.171 -4.357 -11.497 1.00 94.94 83 LYS A O 1
ATOM 677 N N . LEU A 1 84 ? 5.911 -3.082 -9.660 1.00 93.75 84 LEU A N 1
ATOM 678 C CA . LEU A 1 84 ? 6.477 -1.839 -10.213 1.00 93.75 84 LEU A CA 1
ATOM 679 C C . LEU A 1 84 ? 5.968 -1.519 -11.631 1.00 93.75 84 LEU A C 1
ATOM 681 O O . LEU A 1 84 ? 6.722 -1.110 -12.517 1.00 93.75 84 LEU A O 1
ATOM 685 N N . SER A 1 85 ? 4.672 -1.730 -11.856 1.00 94.31 85 SER A N 1
ATOM 686 C CA . SER A 1 85 ? 4.043 -1.561 -13.162 1.00 94.31 85 SER A CA 1
ATOM 687 C C . SER A 1 85 ? 2.997 -0.454 -13.116 1.00 94.31 85 SER A C 1
ATOM 689 O O . SER A 1 85 ? 2.165 -0.393 -12.214 1.00 94.31 85 SER A O 1
ATOM 691 N N . ASP A 1 86 ? 3.030 0.405 -14.127 1.00 92.06 86 ASP A N 1
ATOM 692 C CA . ASP A 1 86 ? 2.072 1.481 -14.395 1.00 92.06 86 ASP A CA 1
ATOM 693 C C . ASP A 1 86 ? 0.699 0.968 -14.859 1.00 92.06 86 ASP A C 1
ATOM 695 O O . ASP A 1 86 ? -0.289 1.685 -14.750 1.00 92.06 86 ASP A O 1
ATOM 699 N N . ALA A 1 87 ? 0.612 -0.283 -15.314 1.00 93.19 87 ALA A N 1
ATOM 700 C CA . ALA A 1 87 ? -0.646 -0.954 -15.631 1.00 93.19 87 ALA A CA 1
ATOM 701 C C . ALA A 1 87 ? -1.133 -1.862 -14.489 1.00 93.19 87 ALA A C 1
ATOM 703 O O . ALA A 1 87 ? -2.315 -1.848 -14.140 1.00 93.19 87 ALA A O 1
ATOM 704 N N . HIS A 1 88 ? -0.250 -2.671 -13.892 1.00 95.81 88 HIS A N 1
ATOM 705 C CA . HIS A 1 88 ? -0.647 -3.588 -12.818 1.00 95.81 88 HIS A CA 1
ATOM 706 C C . HIS A 1 88 ? -0.891 -2.854 -11.500 1.00 95.81 88 HIS A C 1
ATOM 708 O O . HIS A 1 88 ? -1.897 -3.115 -10.844 1.00 95.81 88 HIS A O 1
ATOM 714 N N . GLY A 1 89 ? -0.012 -1.913 -11.147 1.00 94.44 89 GLY A N 1
ATOM 715 C CA . GLY A 1 89 ? -0.070 -1.154 -9.903 1.00 94.44 89 GLY A CA 1
ATOM 716 C C . GLY A 1 89 ? -1.435 -0.506 -9.681 1.00 94.44 89 GLY A C 1
ATOM 717 O O . GLY A 1 89 ? -2.100 -0.879 -8.722 1.00 94.44 89 GLY A O 1
ATOM 718 N N . PRO A 1 90 ? -1.932 0.363 -10.579 1.00 94.44 90 PRO A N 1
ATOM 719 C CA . PRO A 1 90 ? -3.236 1.002 -10.392 1.00 94.44 90 PRO A CA 1
ATOM 720 C C . PRO A 1 90 ? -4.398 0.009 -10.272 1.00 94.44 90 PRO A C 1
ATOM 722 O O . PRO A 1 90 ? -5.308 0.201 -9.464 1.00 94.44 90 PRO A O 1
ATOM 725 N N . ASN A 1 91 ? -4.357 -1.085 -11.040 1.00 94.88 91 ASN A N 1
ATOM 726 C CA . ASN A 1 91 ? -5.402 -2.109 -11.031 1.00 94.88 91 ASN A CA 1
ATOM 727 C C . ASN A 1 91 ? -5.542 -2.804 -9.673 1.00 94.88 91 ASN A C 1
ATOM 729 O O . ASN A 1 91 ? -6.639 -3.228 -9.312 1.00 94.88 91 ASN A O 1
ATOM 733 N N . VAL A 1 92 ? -4.466 -2.892 -8.895 1.00 95.12 92 VAL A N 1
ATOM 734 C CA . VAL A 1 92 ? -4.505 -3.422 -7.531 1.00 95.12 92 VAL A CA 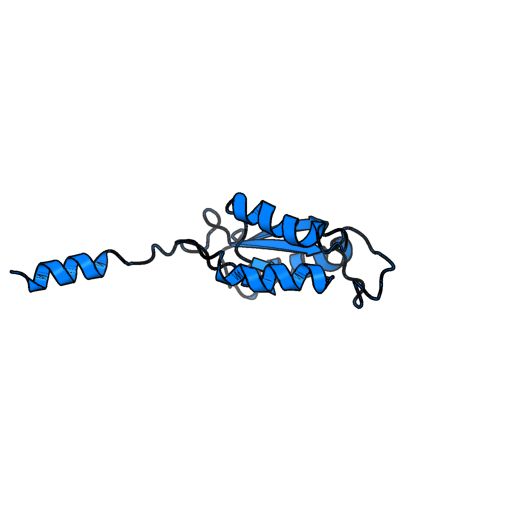1
ATOM 735 C C . VAL A 1 92 ? -5.439 -2.600 -6.633 1.00 95.12 92 VAL A C 1
ATOM 737 O O . VAL A 1 92 ? -6.221 -3.187 -5.880 1.00 95.12 92 VAL A O 1
ATOM 740 N N . ALA A 1 93 ? -5.398 -1.266 -6.738 1.00 93.69 93 ALA A N 1
ATOM 741 C CA . ALA A 1 93 ? -6.307 -0.383 -6.008 1.00 93.69 93 ALA A CA 1
ATOM 742 C C . ALA A 1 93 ? -7.749 -0.552 -6.502 1.00 93.69 93 ALA A C 1
ATOM 744 O O . ALA A 1 93 ? -8.642 -0.802 -5.694 1.00 93.69 93 ALA A O 1
ATOM 745 N N . ILE A 1 94 ? -7.968 -0.545 -7.823 1.00 93.31 94 ILE A N 1
ATOM 746 C CA . ILE A 1 94 ? -9.299 -0.768 -8.417 1.00 93.31 94 ILE A CA 1
ATOM 747 C C . ILE A 1 94 ? -9.917 -2.085 -7.933 1.00 93.31 94 ILE A C 1
ATOM 749 O O . ILE A 1 94 ? -11.087 -2.125 -7.568 1.00 93.31 94 ILE A O 1
ATOM 753 N N . GLN A 1 95 ? -9.136 -3.163 -7.852 1.00 94.69 95 GLN A N 1
ATOM 754 C CA . GLN A 1 95 ? -9.622 -4.454 -7.360 1.00 94.69 95 GLN A CA 1
ATOM 755 C C . GLN A 1 95 ? -10.083 -4.431 -5.897 1.00 94.69 95 GLN A C 1
ATOM 757 O O . GLN A 1 95 ? -10.891 -5.282 -5.523 1.00 94.69 95 GLN A O 1
ATOM 762 N N . GLN A 1 96 ? -9.546 -3.542 -5.055 1.00 93.19 96 GLN A N 1
ATOM 763 C CA . GLN A 1 96 ? -10.038 -3.371 -3.684 1.00 93.19 96 GLN A CA 1
ATOM 764 C C . GLN A 1 96 ? -11.217 -2.400 -3.624 1.00 93.19 96 GLN A C 1
ATOM 766 O O . GLN A 1 96 ? -12.148 -2.649 -2.860 1.00 93.19 96 GLN A O 1
ATOM 771 N N . LEU A 1 97 ? -11.220 -1.372 -4.478 1.00 92.25 97 LEU A N 1
ATOM 772 C CA . LEU A 1 97 ? -12.340 -0.446 -4.626 1.00 92.25 97 LEU A CA 1
ATOM 773 C C . LEU A 1 97 ? -13.630 -1.196 -4.968 1.00 92.25 97 LEU A C 1
ATOM 775 O O . LEU A 1 97 ? -14.597 -1.115 -4.228 1.00 92.25 97 LEU A O 1
ATOM 779 N N . VAL A 1 98 ? -13.614 -2.036 -6.010 1.00 92.44 98 VAL A N 1
ATOM 780 C CA . VAL A 1 98 ? -14.798 -2.818 -6.432 1.00 92.44 98 VAL A CA 1
ATOM 781 C C . VAL A 1 98 ? -15.260 -3.854 -5.399 1.00 92.44 98 VAL A C 1
ATOM 783 O O . VAL A 1 98 ? -16.323 -4.449 -5.551 1.00 92.44 98 VAL A O 1
ATOM 786 N N . LYS A 1 99 ? -14.447 -4.126 -4.372 1.00 92.38 99 LYS A N 1
ATOM 787 C CA . LYS A 1 99 ? -14.777 -5.031 -3.263 1.00 92.38 99 LYS A CA 1
ATOM 788 C C . LYS A 1 99 ? -15.279 -4.284 -2.027 1.00 92.38 99 LYS A C 1
ATOM 790 O O . LYS A 1 99 ? -15.514 -4.952 -1.021 1.00 92.38 99 LYS A O 1
ATOM 795 N N . ASN A 1 100 ? -15.396 -2.955 -2.082 1.00 88.81 100 ASN A N 1
ATOM 796 C CA . ASN A 1 100 ? -15.660 -2.077 -0.940 1.00 88.81 100 ASN A CA 1
ATOM 797 C C . ASN A 1 100 ? -14.664 -2.321 0.207 1.00 88.81 100 ASN A C 1
ATOM 799 O O . ASN A 1 100 ? -15.043 -2.470 1.364 1.00 88.81 100 ASN A O 1
ATOM 803 N N . ARG A 1 101 ? -13.377 -2.461 -0.139 1.00 91.62 101 ARG A N 1
ATOM 804 C CA . ARG A 1 101 ? -12.266 -2.699 0.802 1.00 91.62 101 ARG A CA 1
ATOM 805 C C . ARG A 1 101 ? -11.126 -1.715 0.571 1.00 91.62 101 ARG A C 1
ATOM 807 O O . ARG A 1 101 ? -9.957 -2.107 0.561 1.00 91.62 101 ARG A O 1
ATOM 814 N N . LEU A 1 102 ? -11.467 -0.461 0.302 1.00 91.88 102 LEU A N 1
ATOM 815 C CA . LEU A 1 102 ? -10.499 0.579 -0.001 1.00 91.88 102 LEU A CA 1
ATOM 816 C C . LEU A 1 102 ? -10.951 1.910 0.592 1.00 91.88 102 LEU A C 1
ATOM 818 O O . LEU A 1 102 ? -11.785 2.576 -0.002 1.00 91.88 102 LEU A O 1
ATOM 822 N N . ASP A 1 103 ? -10.339 2.303 1.704 1.00 91.31 103 ASP A N 1
ATOM 823 C CA . ASP A 1 103 ? -10.516 3.628 2.310 1.00 91.31 103 ASP A CA 1
ATOM 824 C C . ASP A 1 103 ? -9.236 4.461 2.186 1.00 91.31 103 ASP A C 1
ATOM 826 O O . ASP A 1 103 ? -9.269 5.673 1.976 1.00 91.31 103 ASP A O 1
ATOM 830 N N . CYS A 1 104 ? -8.077 3.808 2.283 1.00 91.56 104 CYS A N 1
ATOM 831 C CA . CYS A 1 104 ? -6.784 4.475 2.245 1.00 91.56 104 CYS A CA 1
ATOM 832 C C . CYS A 1 104 ? -5.756 3.663 1.457 1.00 91.56 104 CYS A C 1
ATOM 834 O O . CYS A 1 104 ? -5.708 2.436 1.550 1.00 91.56 104 CYS A O 1
ATOM 836 N N . ILE A 1 105 ? -4.909 4.355 0.701 1.00 93.75 105 ILE A N 1
ATOM 837 C CA . ILE A 1 105 ? -3.757 3.794 -0.007 1.00 93.75 105 ILE A CA 1
ATOM 838 C C . ILE A 1 105 ? -2.493 4.386 0.598 1.00 93.75 105 ILE A C 1
ATOM 840 O O . ILE A 1 105 ? -2.379 5.606 0.682 1.00 93.75 105 ILE A O 1
ATOM 844 N N . ILE A 1 106 ? -1.537 3.528 0.960 1.00 92.19 106 ILE A N 1
ATOM 845 C CA . ILE A 1 106 ? -0.221 3.947 1.447 1.00 92.19 106 ILE A CA 1
ATOM 846 C C . ILE A 1 106 ? 0.864 3.204 0.676 1.00 92.19 106 ILE A C 1
ATOM 848 O O . ILE A 1 106 ? 0.936 1.978 0.724 1.00 92.19 106 ILE A O 1
ATOM 852 N N . GLY A 1 107 ? 1.768 3.942 0.034 1.00 84.56 107 GLY A N 1
ATOM 853 C CA . GLY A 1 107 ? 3.042 3.375 -0.406 1.00 84.56 107 GLY A CA 1
ATOM 854 C C . GLY A 1 107 ? 3.018 2.783 -1.808 1.00 84.56 107 GLY A C 1
ATOM 855 O O . GLY A 1 107 ? 3.397 1.637 -2.006 1.00 84.56 107 GLY A O 1
ATOM 856 N N . TYR A 1 108 ? 2.651 3.570 -2.814 1.00 92.56 108 TYR A N 1
ATOM 857 C CA . TYR A 1 108 ? 3.141 3.274 -4.159 1.00 92.56 108 TYR A CA 1
ATOM 858 C C . TYR A 1 108 ? 4.631 3.622 -4.253 1.00 92.56 108 TYR A C 1
ATOM 860 O O . TYR A 1 108 ? 5.010 4.777 -4.090 1.00 92.56 108 TYR A O 1
ATOM 868 N N . ALA A 1 109 ? 5.474 2.639 -4.579 1.00 92.56 109 ALA A N 1
ATOM 869 C CA . ALA A 1 109 ? 6.890 2.890 -4.868 1.00 92.56 109 ALA A CA 1
ATOM 870 C C . ALA A 1 109 ? 7.093 3.575 -6.231 1.00 92.56 109 ALA A C 1
ATOM 872 O O . ALA A 1 109 ? 7.990 4.399 -6.386 1.00 92.56 109 ALA A O 1
ATOM 873 N N . PHE A 1 110 ? 6.241 3.246 -7.209 1.00 94.19 110 PHE A N 1
ATOM 874 C CA . PHE A 1 110 ? 6.375 3.707 -8.586 1.00 94.19 110 PHE A CA 1
ATOM 875 C C . PHE A 1 110 ? 5.438 4.872 -8.900 1.00 94.19 110 PHE A C 1
ATOM 877 O O . PHE A 1 110 ? 4.215 4.717 -8.943 1.00 94.19 110 PHE A O 1
ATOM 884 N N . VAL A 1 111 ? 6.016 6.039 -9.188 1.00 91.88 111 VAL A N 1
ATOM 885 C CA . VAL A 1 111 ? 5.268 7.289 -9.407 1.00 91.88 111 VAL A CA 1
ATOM 886 C C . VAL A 1 111 ? 4.269 7.214 -10.563 1.00 91.88 111 VAL A C 1
ATOM 888 O O . VAL A 1 111 ? 3.189 7.793 -10.470 1.00 91.88 111 VAL A O 1
ATOM 891 N N . TYR A 1 112 ? 4.571 6.464 -11.628 1.00 93.38 112 TYR A N 1
ATOM 892 C CA . TYR A 1 112 ? 3.645 6.304 -12.753 1.00 93.38 112 TYR A CA 1
ATOM 893 C C . TYR A 1 112 ? 2.457 5.389 -12.427 1.00 93.38 112 TYR A C 1
ATOM 895 O O . TYR A 1 112 ? 1.414 5.529 -13.057 1.00 93.38 112 TYR A O 1
ATOM 903 N N . ALA A 1 113 ? 2.566 4.523 -11.413 1.00 94.00 113 ALA A N 1
ATOM 904 C CA . ALA A 1 113 ? 1.425 3.790 -10.867 1.00 94.00 113 ALA A CA 1
ATOM 905 C C . ALA A 1 113 ? 0.599 4.657 -9.894 1.00 94.00 113 ALA A C 1
ATOM 907 O O . ALA A 1 113 ? -0.629 4.629 -9.930 1.00 94.00 113 ALA A O 1
ATOM 908 N N . LEU A 1 114 ? 1.252 5.483 -9.069 1.00 93.75 114 LEU A N 1
ATOM 909 C CA . LEU A 1 114 ? 0.568 6.389 -8.138 1.00 93.75 114 LEU A CA 1
ATOM 910 C C . LEU A 1 114 ? -0.231 7.479 -8.860 1.00 93.75 114 LEU A C 1
ATOM 912 O O . LEU A 1 114 ? -1.374 7.757 -8.509 1.00 93.75 114 LEU A O 1
ATOM 916 N N . ALA A 1 115 ? 0.367 8.112 -9.869 1.00 92.69 115 ALA A N 1
ATOM 917 C CA . ALA A 1 115 ? -0.194 9.289 -10.520 1.00 92.69 115 ALA A CA 1
ATOM 918 C C . ALA A 1 115 ? -1.625 9.099 -11.074 1.00 92.69 115 ALA A C 1
ATOM 920 O O . ALA A 1 115 ? -2.456 9.982 -10.851 1.00 92.69 115 ALA A O 1
ATOM 921 N N . PRO A 1 116 ? -1.971 8.021 -11.807 1.00 92.19 116 PRO A N 1
ATOM 922 C CA . PRO A 1 116 ? -3.349 7.801 -12.244 1.00 92.19 116 PRO A CA 1
ATOM 923 C C . PRO A 1 116 ? -4.292 7.514 -11.071 1.00 92.19 116 PRO A C 1
ATOM 925 O O . PRO A 1 116 ? -5.399 8.037 -11.065 1.00 92.19 116 PRO A O 1
ATOM 928 N N . VAL A 1 117 ? -3.855 6.759 -10.060 1.00 93.06 117 VAL A N 1
ATOM 929 C CA . VAL A 1 117 ? -4.660 6.479 -8.859 1.00 93.06 117 VAL A CA 1
ATOM 930 C C . VAL A 1 117 ? -5.009 7.775 -8.137 1.00 93.06 117 VAL A C 1
ATOM 932 O O . VAL A 1 117 ? -6.184 8.069 -7.958 1.00 93.06 117 VAL A O 1
ATOM 935 N N . ALA A 1 118 ? -4.009 8.603 -7.831 1.00 91.38 118 ALA A N 1
ATOM 936 C CA . ALA A 1 118 ? -4.196 9.874 -7.138 1.00 91.38 118 ALA A CA 1
ATOM 937 C C . ALA A 1 118 ? -5.127 10.837 -7.896 1.00 91.38 118 ALA A C 1
ATOM 939 O O . ALA A 1 118 ? -5.920 11.541 -7.277 1.00 91.38 118 ALA A O 1
ATOM 940 N N . ARG A 1 119 ? -5.079 10.849 -9.238 1.00 90.44 119 ARG A N 1
ATOM 941 C CA . ARG A 1 119 ? -6.009 11.645 -10.062 1.00 90.44 119 ARG A CA 1
ATOM 942 C C . ARG A 1 119 ? -7.444 11.130 -10.010 1.00 90.44 119 ARG A C 1
ATOM 944 O O . ARG A 1 119 ? -8.365 11.923 -10.165 1.00 90.44 119 ARG A O 1
ATOM 951 N N . MET A 1 120 ? -7.625 9.823 -9.836 1.00 89.12 120 MET A N 1
ATOM 952 C CA . MET A 1 120 ? -8.938 9.185 -9.842 1.00 89.12 120 MET A CA 1
ATOM 953 C C . MET A 1 120 ? -9.582 9.121 -8.453 1.00 89.12 120 MET A C 1
ATOM 955 O O . MET A 1 120 ? -10.806 9.154 -8.380 1.00 89.12 120 MET A O 1
ATOM 959 N N . CYS A 1 121 ? -8.798 9.096 -7.368 1.00 88.12 121 CYS A N 1
ATOM 960 C CA . CYS A 1 121 ? -9.289 9.020 -5.985 1.00 88.12 121 CYS A CA 1
ATOM 961 C C . CYS A 1 121 ? -10.423 10.004 -5.638 1.00 88.12 121 CYS A C 1
ATOM 963 O O . CYS A 1 121 ? -11.386 9.563 -5.014 1.00 88.12 121 CYS A O 1
ATOM 965 N N . PRO A 1 122 ? -10.402 11.287 -6.066 1.00 86.06 122 PRO A N 1
ATOM 966 C CA . PRO A 1 122 ? -11.507 12.211 -5.794 1.00 86.06 122 PRO A CA 1
ATOM 967 C C . PRO A 1 122 ? -12.856 11.763 -6.371 1.00 86.06 122 PRO A C 1
ATOM 969 O O . PRO A 1 122 ? -13.897 12.184 -5.885 1.00 86.06 122 PRO A O 1
ATOM 972 N N . TYR A 1 123 ? -12.842 10.918 -7.403 1.00 86.25 123 TYR A N 1
ATOM 973 C CA . TYR A 1 123 ? -14.037 10.378 -8.053 1.00 86.25 123 TYR A CA 1
ATOM 974 C C . TYR A 1 123 ? -14.439 8.998 -7.522 1.00 86.25 123 TYR A C 1
ATOM 976 O O . TYR A 1 123 ? -15.416 8.429 -7.996 1.00 86.25 123 TYR A O 1
ATOM 984 N N . TRP A 1 124 ? -13.684 8.435 -6.576 1.00 85.44 124 TRP A N 1
ATOM 985 C CA . TRP A 1 124 ? -14.003 7.164 -5.914 1.00 85.44 124 TRP A CA 1
ATOM 986 C C . TRP A 1 124 ? -14.803 7.366 -4.625 1.00 85.44 124 TRP A C 1
ATOM 988 O O . TRP A 1 124 ? -14.916 6.444 -3.824 1.00 85.44 124 TRP A O 1
ATOM 998 N N . GLN A 1 125 ? -15.322 8.577 -4.418 1.00 70.12 125 GLN A N 1
ATOM 999 C CA . GLN A 1 125 ? -16.212 8.888 -3.312 1.00 70.12 125 GLN A C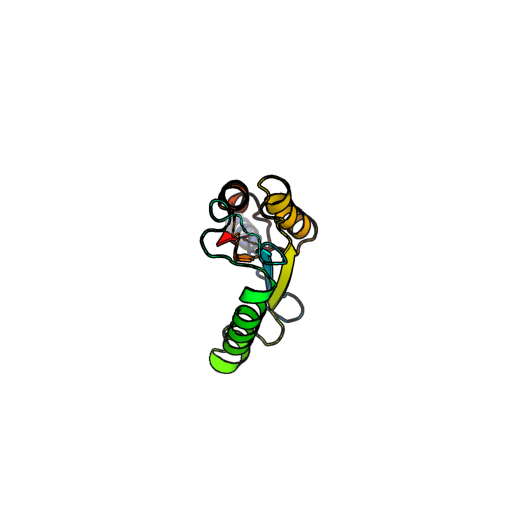A 1
ATOM 1000 C C . GLN A 1 125 ? -17.536 8.153 -3.517 1.00 70.12 125 GLN A C 1
ATOM 1002 O O . GLN A 1 125 ? -18.175 8.300 -4.559 1.00 70.12 125 GLN A O 1
ATOM 1007 N N . ASP A 1 126 ? -17.915 7.372 -2.515 1.00 63.72 126 ASP A N 1
ATOM 1008 C CA . ASP A 1 126 ? -19.251 6.799 -2.372 1.00 63.72 126 ASP A CA 1
ATOM 1009 C C . ASP A 1 126 ? -19.866 7.343 -1.072 1.00 63.72 126 ASP A C 1
ATOM 1011 O O . ASP A 1 126 ? -19.144 7.942 -0.266 1.00 63.72 126 ASP A O 1
ATOM 1015 N N . ASP A 1 127 ? -21.165 7.138 -0.843 1.00 55.53 127 ASP A N 1
ATOM 1016 C CA . ASP A 1 127 ? -21.902 7.730 0.297 1.00 55.53 127 ASP A CA 1
ATOM 1017 C C . ASP A 1 127 ? -21.252 7.462 1.681 1.00 55.53 127 ASP A C 1
ATOM 1019 O O . ASP A 1 127 ? -21.441 8.240 2.619 1.00 55.53 127 ASP A O 1
ATOM 1023 N N . ASP A 1 128 ? -20.448 6.395 1.797 1.00 52.72 128 ASP A N 1
ATOM 1024 C CA . ASP A 1 128 ? -19.813 5.929 3.037 1.00 52.72 128 ASP A CA 1
ATOM 1025 C C . ASP A 1 128 ? -18.279 6.134 3.113 1.00 52.72 128 ASP A C 1
ATOM 1027 O O . ASP A 1 128 ? -17.716 6.014 4.205 1.00 52.72 128 ASP A O 1
ATOM 1031 N N . SER A 1 129 ? -17.569 6.427 2.011 1.00 55.97 129 SER A N 1
ATOM 1032 C CA . SER A 1 129 ? -16.091 6.394 1.993 1.00 55.97 129 SER A CA 1
ATOM 1033 C C . SER A 1 129 ? -15.449 7.468 1.112 1.00 55.97 129 SER A C 1
ATOM 1035 O O . SER A 1 129 ? -15.698 7.544 -0.091 1.00 55.97 129 SER A O 1
ATOM 1037 N N . ASN A 1 130 ? -14.528 8.238 1.699 1.0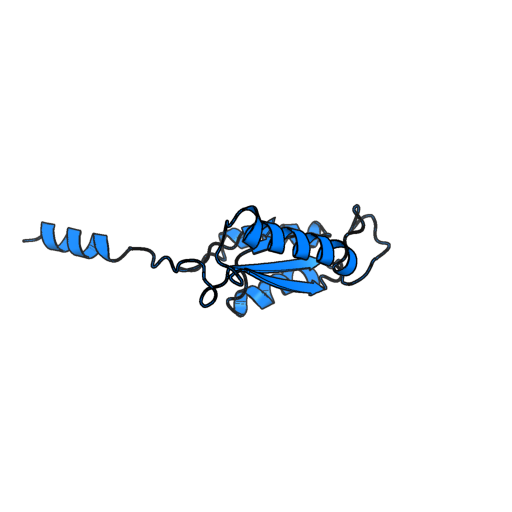0 61.81 130 ASN A N 1
ATOM 1038 C CA . ASN A 1 130 ? -13.608 9.111 0.971 1.00 61.81 130 ASN A CA 1
ATOM 1039 C C . ASN A 1 130 ? -12.273 8.386 0.789 1.00 61.81 130 ASN A C 1
ATOM 1041 O O . ASN A 1 130 ? -11.483 8.321 1.731 1.00 61.81 130 ASN A O 1
ATOM 1045 N N . VAL A 1 131 ? -12.011 7.854 -0.408 1.00 63.34 131 VAL A N 1
ATOM 1046 C CA . VAL A 1 131 ? -10.730 7.188 -0.676 1.00 63.34 131 VAL A CA 1
ATOM 1047 C C . VAL A 1 131 ? -9.605 8.214 -0.757 1.00 63.34 131 VAL A C 1
ATOM 1049 O O . VAL A 1 131 ? -9.573 9.049 -1.663 1.00 63.34 131 VAL A O 1
ATOM 1052 N N . CYS A 1 132 ? -8.641 8.114 0.155 1.00 64.31 132 CYS A N 1
ATOM 1053 C CA . CYS A 1 132 ? -7.430 8.935 0.149 1.00 64.31 132 CYS A CA 1
ATOM 1054 C C . CYS A 1 132 ? -6.217 8.109 -0.305 1.00 64.31 132 CYS A C 1
ATOM 1056 O O . CYS A 1 132 ? -6.037 6.970 0.124 1.00 64.31 132 CYS A O 1
ATOM 1058 N N . ALA A 1 133 ? -5.359 8.686 -1.151 1.00 60.84 133 ALA A N 1
ATOM 1059 C CA . ALA A 1 133 ? -4.089 8.079 -1.549 1.00 60.84 133 ALA A CA 1
ATOM 1060 C C . ALA A 1 133 ? -2.909 8.957 -1.124 1.00 60.84 133 ALA A C 1
ATOM 1062 O O . ALA A 1 133 ? -2.910 10.154 -1.422 1.00 60.84 133 ALA A O 1
ATOM 1063 N N . PHE A 1 134 ? -1.927 8.347 -0.452 1.00 54.22 134 PHE A N 1
ATOM 1064 C CA . PHE A 1 134 ? -0.715 8.984 0.069 1.00 54.22 134 PHE A CA 1
ATOM 1065 C C . PHE A 1 134 ? 0.559 8.294 -0.438 1.00 54.22 134 PHE A C 1
ATOM 1067 O O . PHE A 1 134 ? 0.608 7.036 -0.483 1.00 54.22 134 PHE A O 1
#